Protein AF-A0A968TW64-F1 (afdb_monomer_lite)

Secondary structure (DSSP, 8-state):
-HHHHHHHHHHHH-GGGSEETTEEEEEHHHHSPTT----------S---

Structure (mmCIF, N/CA/C/O backbone):
data_AF-A0A968TW64-F1
#
_entry.id   AF-A0A968TW64-F1
#
loop_
_atom_site.group_PDB
_atom_site.id
_atom_site.type_symbol
_atom_site.label_atom_id
_atom_site.label_alt_id
_atom_site.label_comp_id
_atom_site.label_asym_id
_atom_site.label_entity_id
_atom_site.label_seq_id
_atom_site.pdbx_PDB_ins_code
_atom_site.Cartn_x
_atom_site.Cartn_y
_atom_site.Cartn_z
_atom_site.occupancy
_atom_site.B_iso_or_equiv
_atom_site.auth_seq_id
_atom_site.auth_comp_id
_atom_site.auth_asym_id
_atom_site.auth_atom_id
_atom_site.pdbx_PDB_model_num
ATOM 1 N N . MET A 1 1 ? 24.508 -1.237 8.660 1.00 68.25 1 MET A N 1
ATOM 2 C CA . MET A 1 1 ? 24.229 -0.634 7.329 1.00 68.25 1 MET A CA 1
ATOM 3 C C . MET A 1 1 ? 23.264 -1.444 6.451 1.00 68.25 1 MET A C 1
ATOM 5 O O . MET A 1 1 ? 22.623 -0.839 5.601 1.00 68.25 1 MET A O 1
ATOM 9 N N . VAL A 1 2 ? 23.124 -2.766 6.627 1.00 84.75 2 VAL A N 1
ATOM 10 C CA . VAL A 1 2 ? 22.213 -3.604 5.812 1.00 84.75 2 VAL A CA 1
ATOM 11 C C . VAL A 1 2 ? 20.758 -3.511 6.284 1.00 84.75 2 VAL A C 1
ATOM 13 O O . VAL A 1 2 ? 19.864 -3.289 5.478 1.00 84.75 2 VAL A O 1
ATOM 16 N N . GLU A 1 3 ? 20.526 -3.571 7.593 1.00 88.88 3 GLU A N 1
ATOM 17 C CA . GLU A 1 3 ? 19.181 -3.571 8.186 1.00 88.88 3 GLU A CA 1
ATOM 18 C C . GLU A 1 3 ? 18.337 -2.339 7.809 1.00 88.88 3 GLU A C 1
ATOM 20 O O . GLU A 1 3 ? 17.177 -2.468 7.429 1.00 88.88 3 GLU A O 1
ATOM 25 N N . GLY A 1 4 ? 18.938 -1.144 7.798 1.00 90.62 4 GLY A N 1
ATOM 26 C CA . GLY A 1 4 ? 18.250 0.079 7.368 1.00 90.62 4 GLY A CA 1
ATOM 27 C C . GLY A 1 4 ? 17.831 0.059 5.893 1.00 90.62 4 GLY A C 1
ATOM 28 O O . GLY A 1 4 ? 16.751 0.540 5.556 1.00 90.62 4 GLY A O 1
ATOM 29 N N . LYS A 1 5 ? 18.640 -0.549 5.011 1.00 90.44 5 LYS A N 1
ATOM 30 C CA . LYS A 1 5 ? 18.291 -0.717 3.589 1.00 90.44 5 LYS A CA 1
ATOM 31 C C . LYS A 1 5 ? 17.146 -1.708 3.413 1.00 90.44 5 LYS A C 1
ATOM 33 O O . LYS A 1 5 ? 16.243 -1.451 2.625 1.00 90.44 5 LYS A O 1
ATOM 38 N N . VAL A 1 6 ? 17.169 -2.802 4.172 1.00 92.00 6 VAL A N 1
ATOM 39 C CA . VAL A 1 6 ? 16.098 -3.806 4.180 1.0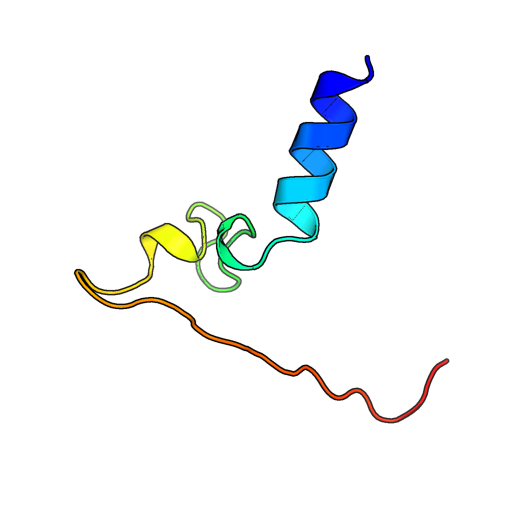0 92.00 6 VAL A CA 1
ATOM 40 C C . VAL A 1 6 ? 14.786 -3.170 4.636 1.00 92.00 6 VAL A C 1
ATOM 42 O O . VAL A 1 6 ? 13.769 -3.307 3.963 1.00 92.00 6 VAL A O 1
ATOM 45 N N . ARG A 1 7 ? 14.814 -2.395 5.725 1.00 90.12 7 ARG A N 1
ATOM 46 C CA . ARG A 1 7 ? 13.632 -1.684 6.223 1.00 90.12 7 ARG A CA 1
ATOM 47 C C . ARG A 1 7 ? 13.060 -0.717 5.186 1.00 90.12 7 ARG A C 1
ATOM 49 O O . ARG A 1 7 ? 11.859 -0.746 4.943 1.00 90.12 7 ARG A O 1
ATOM 56 N N . LYS A 1 8 ? 13.917 0.078 4.540 1.00 90.88 8 LYS A N 1
ATOM 57 C CA . LYS A 1 8 ? 13.495 1.017 3.493 1.00 90.88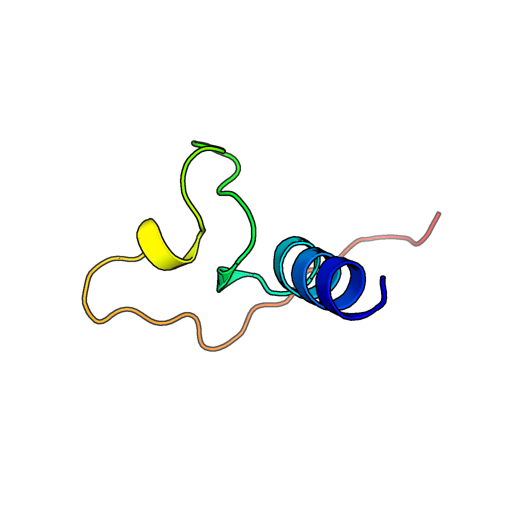 8 LYS A CA 1
ATOM 58 C C . LYS A 1 8 ? 12.863 0.299 2.295 1.00 90.88 8 LYS A C 1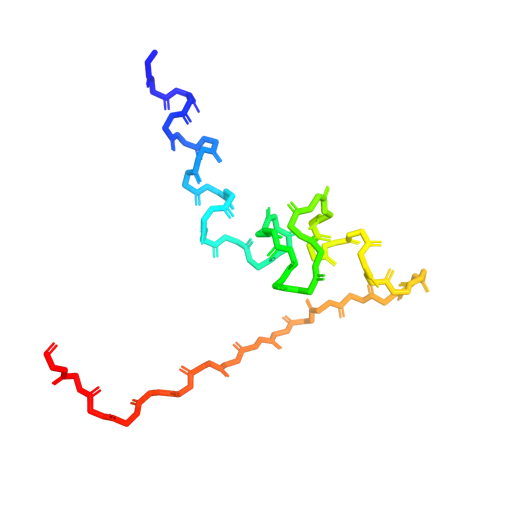
ATOM 60 O O . LYS A 1 8 ? 11.812 0.712 1.823 1.00 90.88 8 LYS A O 1
ATOM 65 N N . PHE A 1 9 ? 13.453 -0.814 1.859 1.00 92.62 9 PHE A N 1
ATOM 66 C CA . PHE A 1 9 ? 12.898 -1.633 0.781 1.00 92.62 9 PHE A CA 1
ATOM 67 C C . PHE A 1 9 ? 11.471 -2.108 1.096 1.00 92.62 9 PHE A C 1
ATOM 69 O O . PHE A 1 9 ? 10.584 -1.995 0.255 1.00 92.62 9 PHE A O 1
ATOM 76 N N . PHE A 1 10 ? 11.217 -2.578 2.320 1.00 89.88 10 PHE A N 1
ATOM 77 C CA . PHE A 1 10 ? 9.869 -2.985 2.725 1.00 89.88 10 PHE A CA 1
ATOM 78 C C . PHE A 1 10 ? 8.864 -1.825 2.736 1.00 89.88 10 PHE A C 1
ATOM 80 O O . PHE A 1 10 ? 7.701 -2.050 2.411 1.00 89.88 10 PHE A O 1
ATOM 87 N N . GLU A 1 11 ? 9.287 -0.606 3.077 1.00 90.44 11 GLU A N 1
ATOM 88 C CA . GLU A 1 11 ? 8.424 0.586 3.043 1.00 90.44 11 GLU A CA 1
ATOM 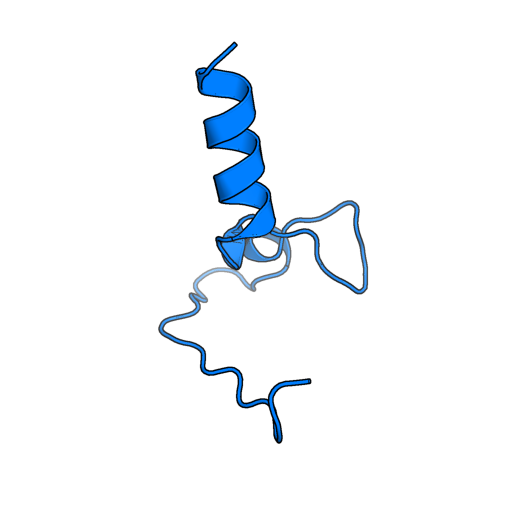89 C C . GLU A 1 11 ? 8.103 1.045 1.618 1.00 90.44 11 GLU A C 1
ATOM 91 O O . GLU A 1 11 ? 7.002 1.524 1.367 1.00 90.44 11 GLU A O 1
ATOM 96 N N . GLU A 1 12 ? 9.023 0.855 0.672 1.00 89.00 12 GLU A N 1
ATOM 97 C CA . GLU A 1 12 ? 8.829 1.257 -0.725 1.00 89.00 12 GLU A CA 1
ATOM 98 C C . GLU A 1 12 ? 8.108 0.189 -1.561 1.00 89.00 12 GLU A C 1
ATOM 100 O O . GLU A 1 12 ? 7.416 0.530 -2.519 1.00 89.00 12 GLU A O 1
ATOM 105 N N . VAL A 1 13 ? 8.227 -1.098 -1.214 1.00 90.81 13 VAL A N 1
ATOM 106 C CA . VAL A 1 13 ? 7.749 -2.209 -2.062 1.00 90.81 13 VAL A CA 1
ATOM 107 C C . VAL A 1 13 ? 6.477 -2.876 -1.538 1.00 90.81 13 VAL A C 1
ATOM 109 O O . VAL A 1 13 ? 5.648 -3.324 -2.333 1.00 90.81 13 VAL A O 1
ATOM 112 N N . CYS A 1 14 ? 6.274 -2.952 -0.222 1.00 92.62 14 CYS A N 1
ATOM 113 C CA . CYS A 1 14 ? 5.076 -3.585 0.327 1.00 92.62 14 CYS A CA 1
ATOM 114 C C . CYS A 1 14 ? 3.936 -2.578 0.453 1.00 92.62 14 CYS A C 1
ATOM 116 O O . CYS A 1 14 ? 4.019 -1.658 1.261 1.00 92.62 14 CYS A O 1
ATOM 118 N N . LEU A 1 15 ? 2.828 -2.827 -0.254 1.00 92.25 15 LEU A N 1
ATOM 119 C CA . LEU A 1 15 ? 1.647 -1.956 -0.267 1.00 92.25 15 LEU A CA 1
ATOM 120 C C . LEU A 1 15 ? 1.212 -1.515 1.140 1.00 92.25 15 LEU A C 1
ATOM 122 O O . LEU A 1 15 ? 1.023 -0.336 1.382 1.00 92.25 15 LEU A O 1
ATOM 126 N N . ASN A 1 16 ? 1.127 -2.434 2.104 1.00 92.25 16 ASN A N 1
ATOM 127 C CA . ASN A 1 16 ? 0.684 -2.098 3.464 1.00 92.25 16 ASN A CA 1
ATOM 128 C C . ASN A 1 16 ? 1.622 -1.134 4.211 1.00 92.25 16 ASN A C 1
ATOM 130 O O . ASN A 1 16 ? 1.171 -0.448 5.125 1.00 92.25 16 ASN A O 1
ATOM 134 N N . HIS A 1 17 ? 2.907 -1.096 3.855 1.00 92.06 17 HIS A N 1
ATOM 135 C CA . HIS A 1 17 ? 3.910 -0.260 4.515 1.00 92.06 17 HIS A CA 1
ATOM 136 C C . HIS A 1 17 ? 4.169 1.067 3.805 1.00 92.06 17 HIS A C 1
ATOM 138 O O . HIS A 1 17 ? 4.813 1.935 4.396 1.00 92.06 17 HIS A O 1
ATOM 144 N N . GLN A 1 18 ? 3.665 1.215 2.581 1.00 93.88 18 GLN A N 1
ATOM 145 C CA . GLN A 1 18 ? 3.787 2.439 1.806 1.00 93.88 18 GLN A CA 1
ATOM 146 C C . GLN A 1 18 ? 2.985 3.580 2.450 1.00 93.88 18 GLN A C 1
ATOM 148 O O . GLN A 1 18 ? 1.928 3.331 3.050 1.00 93.88 18 GLN A O 1
ATOM 153 N N . PRO A 1 19 ? 3.464 4.830 2.315 1.00 94.38 19 PRO A N 1
ATOM 154 C CA . PRO A 1 19 ? 2.693 6.005 2.690 1.00 94.38 19 PRO A CA 1
ATOM 155 C C . PRO A 1 19 ? 1.434 6.114 1.827 1.00 94.38 19 PRO A C 1
ATOM 157 O O . PRO A 1 19 ? 1.416 5.758 0.644 1.00 94.38 19 PRO A O 1
ATOM 160 N N . PHE A 1 20 ? 0.355 6.597 2.427 1.00 94.19 20 PHE A N 1
ATOM 161 C CA . PHE A 1 20 ? -0.898 6.799 1.727 1.00 94.19 20 PHE A CA 1
ATOM 162 C C . PHE A 1 20 ? -0.849 8.093 0.910 1.00 94.19 20 PHE A C 1
ATOM 164 O O . PHE A 1 20 ? -0.717 9.167 1.470 1.00 94.19 20 PHE A O 1
ATOM 171 N N . ILE A 1 21 ? -1.070 8.009 -0.406 1.00 91.69 21 ILE A N 1
ATOM 172 C CA . ILE A 1 21 ? -0.974 9.147 -1.350 1.00 91.69 21 ILE A CA 1
ATOM 173 C C . ILE A 1 21 ? -1.799 10.386 -0.945 1.00 91.69 21 ILE A C 1
ATOM 175 O O . ILE A 1 21 ? -1.485 11.496 -1.362 1.00 91.69 21 ILE A O 1
ATOM 179 N N . LYS A 1 22 ? -2.888 10.221 -0.180 1.00 91.50 22 LYS A N 1
ATOM 180 C CA . LYS A 1 22 ? -3.706 11.360 0.282 1.00 91.50 22 LYS A CA 1
ATOM 181 C C . LYS A 1 22 ? -3.268 11.921 1.639 1.00 91.50 22 LYS A C 1
ATOM 183 O O . LYS A 1 22 ? -3.710 13.006 2.000 1.00 91.50 22 LYS A O 1
ATOM 188 N N . ASP A 1 23 ? -2.482 11.171 2.405 1.00 92.06 23 ASP A N 1
ATOM 189 C CA . ASP A 1 23 ? -1.967 11.549 3.721 1.00 92.06 23 ASP A CA 1
ATOM 190 C C . ASP A 1 23 ? -0.655 10.796 3.975 1.00 92.06 23 ASP A C 1
ATOM 192 O O . ASP A 1 23 ? -0.648 9.701 4.542 1.00 92.06 23 ASP A O 1
ATOM 196 N N . ASP A 1 24 ? 0.463 11.395 3.558 1.00 89.38 24 ASP A N 1
ATOM 197 C CA . ASP A 1 24 ? 1.796 10.780 3.629 1.00 89.38 24 ASP A CA 1
ATOM 198 C C . ASP A 1 24 ? 2.268 10.503 5.068 1.00 89.38 24 ASP A C 1
ATOM 200 O O . ASP A 1 24 ? 3.292 9.853 5.282 1.00 89.38 24 ASP A O 1
ATOM 204 N N . LYS A 1 25 ? 1.530 10.986 6.078 1.00 92.25 25 LYS A N 1
ATOM 205 C CA . LYS A 1 25 ? 1.801 10.702 7.493 1.00 92.25 25 LYS A CA 1
ATOM 206 C C . LYS A 1 25 ? 1.306 9.324 7.923 1.00 92.25 25 LYS A C 1
ATOM 208 O O . LYS A 1 25 ? 1.703 8.868 8.993 1.00 92.25 25 LYS A O 1
ATOM 213 N N . LYS A 1 26 ? 0.432 8.691 7.136 1.00 93.25 26 LYS A N 1
ATOM 214 C CA . LYS A 1 26 ? -0.177 7.395 7.450 1.00 93.25 26 LYS A CA 1
ATOM 215 C C . LYS A 1 26 ? 0.255 6.338 6.454 1.00 93.25 26 LYS A C 1
ATOM 217 O O . LYS A 1 26 ? 0.358 6.598 5.255 1.00 93.25 26 LYS A O 1
ATOM 222 N N . LYS A 1 27 ? 0.444 5.116 6.941 1.00 93.50 27 LYS A N 1
ATOM 223 C CA . LYS A 1 27 ? 0.642 3.939 6.089 1.00 93.50 27 LYS A CA 1
ATOM 224 C C . LYS A 1 27 ? -0.699 3.420 5.584 1.00 93.50 27 LYS A C 1
ATOM 226 O O . LYS A 1 27 ? -1.732 3.595 6.230 1.00 93.50 27 LYS A O 1
ATOM 231 N N . ILE A 1 28 ? -0.692 2.726 4.448 1.00 93.00 28 ILE A N 1
ATOM 232 C CA . ILE A 1 28 ? -1.912 2.130 3.879 1.00 93.00 28 ILE A CA 1
ATOM 233 C C . ILE A 1 28 ? -2.603 1.199 4.888 1.00 93.00 28 ILE A C 1
ATOM 235 O O . ILE A 1 28 ? -3.829 1.216 4.980 1.00 93.00 28 ILE A O 1
ATOM 239 N N . SER A 1 29 ? -1.845 0.458 5.704 1.00 91.69 29 SER A N 1
ATOM 240 C CA . SER A 1 29 ? -2.398 -0.388 6.771 1.00 91.69 29 SER A CA 1
ATOM 241 C C . SER A 1 29 ? -3.224 0.367 7.820 1.00 91.69 29 SER A C 1
ATOM 243 O O . SER A 1 29 ? -4.148 -0.212 8.383 1.00 91.69 29 SER A O 1
ATOM 245 N N . GLU A 1 30 ? -2.921 1.640 8.080 1.00 92.81 30 GLU A N 1
ATOM 246 C CA . GLU A 1 30 ? -3.596 2.473 9.088 1.00 92.81 30 GLU A CA 1
ATOM 247 C C . GLU A 1 30 ? -4.872 3.129 8.552 1.00 92.81 30 GLU A C 1
ATOM 249 O O . GLU A 1 30 ? -5.728 3.569 9.318 1.00 92.81 30 GLU A O 1
ATOM 254 N N . VAL A 1 31 ? -4.999 3.204 7.227 1.00 93.56 31 VAL A N 1
ATOM 255 C CA . VAL A 1 31 ? -6.165 3.774 6.540 1.00 93.56 31 VAL A CA 1
ATOM 256 C C . VAL A 1 31 ? -7.244 2.711 6.305 1.00 93.56 31 VAL A C 1
ATOM 258 O O . VAL A 1 31 ? -8.409 3.046 6.081 1.00 93.56 31 VAL A O 1
ATOM 261 N N . LEU A 1 32 ? -6.888 1.425 6.377 1.00 91.06 32 LEU A N 1
ATOM 262 C CA . LEU A 1 32 ? -7.840 0.331 6.219 1.00 91.06 32 LEU A CA 1
ATOM 263 C C . LEU A 1 32 ? -8.865 0.305 7.372 1.00 91.06 32 LEU A C 1
ATOM 265 O O . LEU A 1 32 ? -8.490 0.421 8.541 1.00 91.06 32 LEU A O 1
ATOM 269 N N . PRO A 1 33 ? -10.164 0.104 7.078 1.00 92.62 33 PRO A N 1
ATOM 270 C CA . PRO A 1 33 ? -11.172 -0.105 8.112 1.00 92.62 33 PRO A CA 1
ATOM 271 C C . PRO A 1 33 ? -10.867 -1.341 8.968 1.00 92.62 33 PRO A C 1
ATOM 273 O O . PRO A 1 33 ? -10.270 -2.316 8.504 1.00 92.62 33 PRO A O 1
ATOM 276 N N . LYS A 1 34 ? -11.337 -1.343 10.221 1.00 91.69 34 LYS A N 1
ATOM 277 C CA . LYS A 1 34 ? -11.157 -2.486 11.130 1.00 91.69 34 LYS A CA 1
ATOM 278 C C . LYS A 1 34 ? -11.743 -3.767 10.523 1.00 91.69 34 LYS A C 1
ATOM 280 O O . LYS A 1 34 ? -12.891 -3.781 10.092 1.00 91.69 34 LYS A O 1
ATOM 285 N N . GLY A 1 35 ? -10.953 -4.841 10.529 1.00 90.88 35 GLY A N 1
ATOM 286 C CA . GLY A 1 35 ? -11.348 -6.152 10.001 1.00 90.88 35 GLY A CA 1
ATOM 287 C C . GLY A 1 35 ? -11.219 -6.303 8.481 1.00 90.88 35 GLY A C 1
ATOM 288 O O . GLY A 1 35 ? -11.556 -7.361 7.955 1.00 90.88 35 GLY A O 1
ATOM 289 N N . VAL A 1 36 ? -10.719 -5.287 7.771 1.00 93.31 36 VAL A N 1
ATOM 290 C CA . VAL A 1 36 ? -10.513 -5.337 6.318 1.00 93.31 36 VAL A CA 1
ATOM 291 C C . VAL A 1 36 ? -9.043 -5.595 6.002 1.00 93.31 36 VAL A C 1
ATOM 293 O O . VAL A 1 36 ? -8.152 -4.951 6.549 1.00 93.31 36 VAL A O 1
ATOM 296 N N . ALA A 1 37 ? -8.792 -6.525 5.080 1.00 92.12 37 ALA A N 1
ATOM 297 C CA . ALA A 1 37 ? -7.458 -6.855 4.594 1.00 92.12 37 ALA A CA 1
ATOM 298 C C . ALA A 1 37 ? -7.418 -6.852 3.061 1.00 92.12 37 ALA A C 1
ATOM 300 O O . ALA A 1 37 ? -8.343 -7.327 2.398 1.00 92.12 37 ALA A O 1
ATOM 301 N N . ILE A 1 38 ? -6.319 -6.350 2.499 1.00 92.06 38 ILE A N 1
ATOM 302 C CA . ILE A 1 38 ? -6.051 -6.415 1.060 1.00 92.06 38 ILE A CA 1
ATOM 303 C C . ILE A 1 38 ? -5.525 -7.817 0.744 1.00 92.06 38 ILE A C 1
ATOM 305 O O . ILE A 1 38 ? -4.445 -8.188 1.196 1.00 92.06 38 ILE A O 1
ATOM 309 N N . LYS A 1 39 ? -6.286 -8.602 -0.028 1.00 93.06 39 LYS A N 1
ATOM 310 C CA . LYS A 1 39 ? -5.880 -9.963 -0.427 1.00 93.06 39 LYS A CA 1
ATOM 311 C C . LYS A 1 39 ? -4.895 -9.965 -1.596 1.00 93.06 39 LYS A C 1
ATOM 313 O O . LYS A 1 39 ? -3.931 -10.719 -1.586 1.00 93.06 39 LYS A O 1
ATOM 318 N N . SER A 1 40 ? -5.146 -9.137 -2.606 1.00 93.12 40 SER A N 1
ATOM 319 C CA . SER A 1 40 ? -4.350 -9.081 -3.833 1.00 93.12 40 SER A CA 1
ATOM 320 C C . SER A 1 40 ? -4.616 -7.780 -4.582 1.00 93.12 40 SER A C 1
ATOM 322 O O . SER A 1 40 ? -5.739 -7.276 -4.561 1.00 93.12 40 SER A O 1
ATOM 324 N N . PHE A 1 41 ? -3.610 -7.273 -5.287 1.00 93.06 41 PHE A N 1
ATOM 325 C CA . PHE A 1 41 ? -3.744 -6.151 -6.212 1.00 93.06 41 PHE A CA 1
ATOM 326 C C . PHE A 1 41 ? -2.955 -6.447 -7.488 1.00 93.06 41 PHE A C 1
ATOM 328 O O . PHE A 1 41 ? -1.974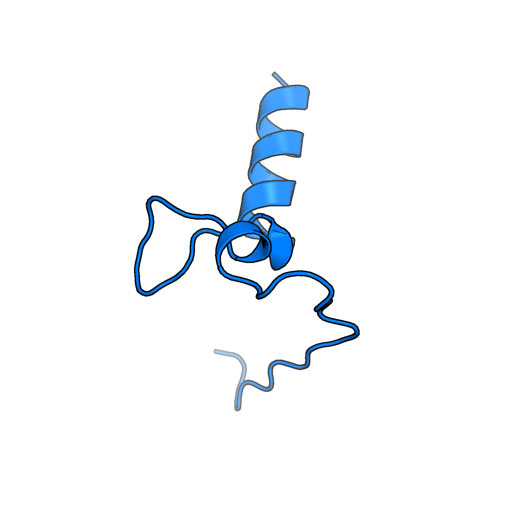 -7.187 -7.459 1.00 93.06 41 PHE A O 1
ATOM 335 N N . VAL A 1 42 ? -3.380 -5.864 -8.607 1.00 93.94 42 VAL A N 1
ATOM 336 C CA . VAL A 1 42 ? -2.665 -5.941 -9.884 1.00 93.94 42 VAL A CA 1
ATOM 337 C C . VAL A 1 42 ? -2.580 -4.532 -10.452 1.00 93.94 42 VAL A C 1
ATOM 339 O O . VAL A 1 42 ? -3.589 -3.834 -10.534 1.00 93.94 42 VAL A O 1
ATOM 342 N N . ARG A 1 43 ? -1.372 -4.104 -10.827 1.00 90.31 43 ARG A N 1
ATOM 343 C CA . ARG A 1 43 ? -1.130 -2.823 -11.497 1.00 90.31 43 ARG A CA 1
ATOM 344 C C . ARG A 1 43 ? -0.707 -3.099 -12.933 1.00 90.31 43 ARG A C 1
ATOM 346 O O . ARG A 1 43 ? 0.410 -3.548 -13.167 1.00 90.31 43 ARG A O 1
ATOM 353 N N . TYR A 1 44 ? -1.584 -2.791 -13.881 1.00 93.06 44 TYR A N 1
ATOM 354 C CA . TYR A 1 44 ? -1.236 -2.782 -15.298 1.00 93.06 44 TYR A CA 1
ATOM 355 C C . TYR A 1 44 ? -0.671 -1.415 -15.682 1.00 93.06 44 TYR A C 1
ATOM 357 O O . TYR A 1 44 ? -1.182 -0.377 -15.265 1.00 93.06 44 TYR A O 1
ATOM 365 N N . GLN A 1 45 ? 0.384 -1.418 -16.488 1.00 89.19 45 GLN A N 1
ATOM 366 C CA . GLN A 1 45 ? 0.941 -0.223 -17.107 1.00 89.19 45 GLN A CA 1
ATOM 367 C C . GLN A 1 45 ? 1.090 -0.510 -18.600 1.00 89.19 45 GLN A C 1
ATOM 369 O O . GLN A 1 45 ? 1.693 -1.512 -18.979 1.00 89.19 45 GLN A O 1
ATOM 374 N N . ILE A 1 46 ? 0.496 0.338 -19.440 1.00 91.25 46 ILE A N 1
ATOM 375 C CA . ILE A 1 46 ? 0.578 0.195 -20.895 1.00 91.25 46 ILE A CA 1
ATOM 376 C C . ILE A 1 46 ? 1.917 0.773 -21.352 1.00 91.25 46 ILE A C 1
ATOM 378 O O . ILE A 1 46 ? 2.164 1.966 -21.189 1.00 91.25 46 ILE A O 1
ATOM 382 N N . GLY A 1 47 ? 2.755 -0.089 -21.929 1.00 83.62 47 GLY A N 1
ATOM 383 C CA . GLY A 1 47 ? 4.089 0.260 -22.410 1.00 83.62 47 GLY A CA 1
ATOM 384 C C . GLY A 1 47 ? 5.147 0.304 -21.302 1.00 83.62 47 GLY A C 1
ATOM 385 O O . GLY A 1 47 ? 4.918 0.803 -20.198 1.00 83.62 47 GLY A O 1
ATOM 386 N N . VAL A 1 48 ? 6.330 -0.213 -21.626 1.00 67.06 48 VAL A N 1
ATOM 387 C CA . VAL A 1 48 ? 7.569 0.005 -20.874 1.00 67.06 48 VAL A CA 1
ATOM 388 C C . VAL A 1 48 ? 8.334 1.053 -21.668 1.00 67.06 48 VAL A C 1
ATOM 390 O O . VAL A 1 48 ? 8.579 0.843 -22.855 1.00 67.06 48 VAL A O 1
ATOM 393 N N . LYS A 1 49 ? 8.615 2.201 -21.060 1.00 53.03 49 LYS A N 1
ATOM 394 C CA . LYS A 1 49 ? 9.570 3.147 -21.633 1.00 53.03 49 LYS A CA 1
ATOM 395 C C . LYS A 1 49 ? 10.948 2.804 -21.097 1.00 53.03 49 LYS A C 1
ATOM 397 O O . LYS A 1 49 ? 11.013 2.523 -19.879 1.00 53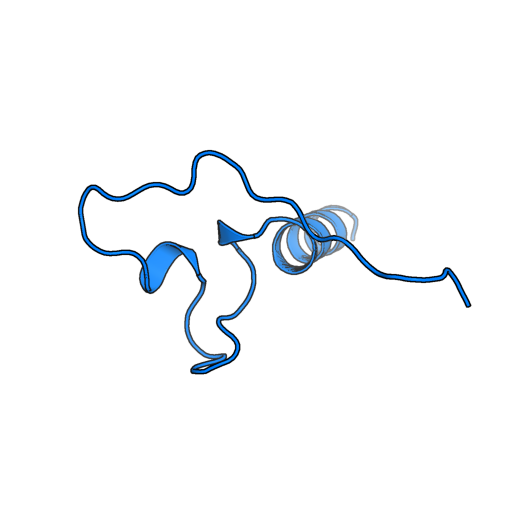.03 49 LYS A O 1
#

Sequence (49 aa):
MVEGKVRKFFEEVCLNHQPFIKDDKKKISEVLPKGVAIKSFVRYQIGVK

pLDDT: mean 89.78, std 7.39, range [53.03, 94.38]

Foldseek 3Di:
DVVVVVVVCCCVPPQQNDQDPVGSVDGPVVVDDPPDDDPDDDDDDPDDD

Radius of gyration: 13.51 Å; chains: 1; bounding box: 36×22×34 Å